Protein AF-A0A662KSZ5-F1 (afdb_monomer)

Foldseek 3Di:
DVVLVCLLVVVDFDPLQVCLVVLVVVLVVVVVCLCQPDLFPVSQGHNLCVDDDLQRPSAWFFQDWDQDPPDPPLQPSETETATAGANDDDPPDPQNVRHVDPHGGDDQLLVVLVVVQVCAVPGSAYEYHHNACSSVVSSVSSNSSNHDHRHHYHHDGPPSGD

Sequence (162 aa):
MDRYCAIREGKEKARYLEN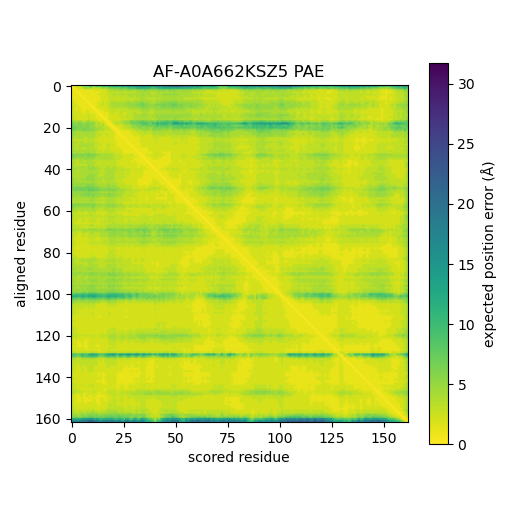RERIENLVERAWEIYSHCTLCEHRCGVNRNTEEGICGVRRASIATHFMHYGEEEILVPSYTIFFSGCNFKCIYCQNWDISQRRAGIYIEPERIAYLINGLYGVAKNINWVGGEPTPNLPYILEVLRHCNANIPQIWNSNMYCS

Radius of gyration: 15.49 Å; Cα contacts (8 Å, |Δi|>4): 313; chains: 1; bounding box: 38×26×42 Å

pLDDT: mean 95.01, std 4.3, range [60.53, 98.62]

Secondary structure (DSSP, 8-state):
-HHHHHHHTTSS--HHHH-HHHHHHHHHHHHHGGGG--SSTT-----TTT---TT--SS--EEEEEEE-SS-TTT-SEEEEEES--S---TT-TTHHHHSS--SB---HHHHHHHHHTTTTT-SEEEEESS-SGGGHHHHHHHHHH--S---EEE-------

Nearest PDB structures (foldseek):
  4jgt-assembly3_C  TM=3.470E-01  e=4.119E+00  Homo sapiens
  4lem-assembly4_F  TM=3.510E-01  e=9.851E+00  Mycobacterium tuberculosis H37Rv

Solvent-accessible surface area (backbone atoms only — not comparable to full-atom values): 8802 Å² total; per-residue (Å²): 111,67,66,56,53,31,18,71,72,66,77,40,72,33,67,67,73,74,38,55,74,58,42,57,57,50,30,55,56,42,53,58,34,34,64,46,27,53,66,39,69,79,49,71,49,42,37,32,90,81,44,62,49,91,26,62,44,51,64,67,21,44,50,50,71,50,81,37,72,84,59,61,77,89,44,44,46,21,36,33,40,27,28,27,15,12,82,65,83,64,94,80,48,91,56,42,69,30,18,78,36,95,34,58,46,74,70,62,40,63,58,56,13,51,54,56,37,74,32,60,93,65,40,56,23,40,32,42,23,32,48,28,34,56,82,33,43,41,56,52,44,49,17,47,68,59,39,79,48,69,52,38,79,43,82,53,60,89,77,70,68,110

Structure (mmCIF, N/CA/C/O backbone):
data_AF-A0A662KSZ5-F1
#
_entry.id   AF-A0A662KSZ5-F1
#
loop_
_atom_site.group_PDB
_atom_site.id
_atom_site.type_symbol
_atom_site.label_atom_id
_atom_site.label_alt_id
_atom_site.label_comp_id
_atom_site.label_asym_id
_atom_site.label_entity_id
_atom_site.label_seq_id
_atom_site.pdbx_PDB_ins_code
_atom_site.Cartn_x
_atom_site.Cartn_y
_atom_site.Cartn_z
_atom_site.occupancy
_atom_site.B_iso_or_equiv
_atom_site.auth_seq_id
_atom_site.auth_comp_id
_atom_site.auth_asym_id
_atom_site.auth_atom_id
_atom_site.pdbx_PDB_model_num
ATOM 1 N N . MET A 1 1 ? -1.402 8.929 -17.541 1.00 80.50 1 MET A N 1
ATOM 2 C CA . MET A 1 1 ? -0.772 7.640 -17.899 1.00 80.50 1 MET A CA 1
ATOM 3 C C . MET A 1 1 ? 0.692 7.813 -18.290 1.00 80.50 1 MET A C 1
ATOM 5 O O . MET A 1 1 ? 1.499 6.944 -18.004 1.00 80.50 1 MET A O 1
ATOM 9 N N . ASP A 1 2 ? 1.061 8.965 -18.842 1.00 91.12 2 ASP A N 1
ATOM 10 C CA . ASP A 1 2 ? 2.405 9.258 -19.358 1.00 91.12 2 ASP A CA 1
ATOM 11 C C . ASP A 1 2 ? 3.535 8.948 -18.372 1.00 91.12 2 ASP A C 1
ATOM 13 O O . ASP A 1 2 ? 4.472 8.235 -18.718 1.00 91.12 2 ASP A O 1
ATOM 17 N N . ARG A 1 3 ? 3.398 9.363 -17.105 1.00 93.25 3 ARG A N 1
ATOM 18 C CA . ARG A 1 3 ? 4.401 9.068 -16.071 1.00 93.25 3 ARG A CA 1
ATOM 19 C C . ARG A 1 3 ? 4.552 7.573 -15.772 1.00 93.25 3 ARG A C 1
ATOM 21 O O . ARG A 1 3 ? 5.657 7.108 -15.517 1.00 93.25 3 ARG A O 1
ATOM 28 N N . TYR A 1 4 ? 3.459 6.811 -15.796 1.00 95.44 4 TYR A N 1
ATOM 29 C CA . TYR A 1 4 ? 3.517 5.360 -15.598 1.00 95.44 4 TYR A CA 1
ATOM 30 C C . TYR A 1 4 ? 4.392 4.712 -16.677 1.00 95.44 4 TYR A C 1
ATOM 32 O O . TYR A 1 4 ? 5.319 3.965 -16.361 1.00 95.44 4 TYR A O 1
ATOM 40 N N . CYS A 1 5 ? 4.141 5.063 -17.942 1.00 94.88 5 CYS A N 1
ATOM 41 C CA . CYS A 1 5 ? 4.926 4.586 -19.076 1.00 94.88 5 CYS A CA 1
ATOM 42 C C . CYS A 1 5 ? 6.377 5.086 -19.008 1.00 94.88 5 CYS A C 1
ATOM 44 O O . CYS A 1 5 ? 7.300 4.303 -19.205 1.00 94.88 5 CYS A O 1
ATOM 46 N N . ALA A 1 6 ? 6.603 6.348 -18.633 1.00 96.50 6 ALA A N 1
ATOM 47 C CA . ALA A 1 6 ? 7.946 6.904 -18.490 1.00 96.50 6 ALA A CA 1
ATOM 48 C C . ALA A 1 6 ? 8.782 6.169 -17.427 1.00 96.50 6 ALA A C 1
ATOM 50 O O . ALA A 1 6 ? 9.959 5.894 -17.659 1.00 96.50 6 ALA A O 1
ATOM 51 N N . ILE A 1 7 ? 8.186 5.789 -16.289 1.00 96.56 7 ILE A N 1
ATOM 52 C CA . ILE A 1 7 ? 8.867 4.979 -15.265 1.00 96.56 7 ILE A CA 1
ATOM 53 C C . ILE A 1 7 ? 9.195 3.584 -15.813 1.00 96.56 7 ILE A C 1
ATOM 55 O O . ILE 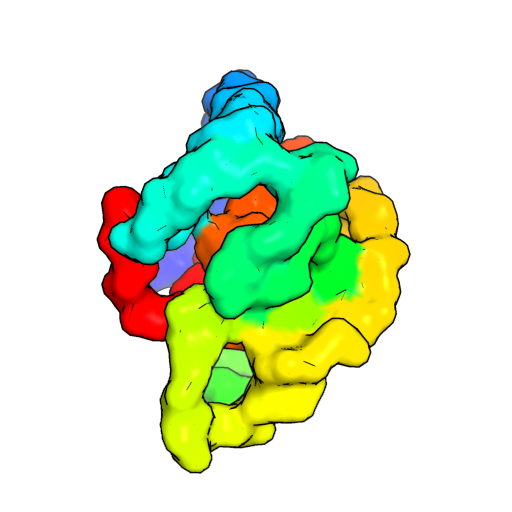A 1 7 ? 10.319 3.110 -15.654 1.00 96.56 7 ILE A O 1
ATOM 59 N N . ARG A 1 8 ? 8.238 2.938 -16.494 1.00 94.44 8 ARG A N 1
ATOM 60 C CA . ARG A 1 8 ? 8.420 1.614 -17.121 1.00 94.44 8 ARG A CA 1
ATOM 61 C C . ARG A 1 8 ? 9.556 1.585 -18.135 1.00 94.44 8 ARG A C 1
ATOM 63 O O . ARG A 1 8 ? 10.287 0.604 -18.205 1.00 94.44 8 ARG A O 1
ATOM 70 N N . GLU A 1 9 ? 9.680 2.647 -18.916 1.00 94.38 9 GLU A N 1
ATOM 71 C CA . GLU A 1 9 ? 10.715 2.812 -19.936 1.00 94.38 9 GLU A CA 1
ATOM 72 C C . GLU A 1 9 ? 12.051 3.298 -19.349 1.00 94.38 9 GLU A C 1
ATOM 74 O O . GLU A 1 9 ? 13.009 3.498 -20.090 1.00 94.38 9 GLU A O 1
ATOM 79 N N . GLY A 1 10 ? 12.128 3.514 -18.029 1.00 93.81 10 GLY A N 1
ATOM 80 C CA . GLY A 1 10 ? 13.325 4.011 -17.350 1.00 93.81 10 GLY A CA 1
ATOM 81 C C . GLY A 1 10 ? 13.642 5.485 -17.622 1.00 93.81 10 GLY A C 1
ATOM 82 O O . GLY A 1 10 ? 14.714 5.953 -17.244 1.00 93.81 10 GLY A O 1
ATOM 83 N N . LYS A 1 11 ? 12.725 6.224 -18.258 1.00 96.38 11 LYS A N 1
ATOM 84 C CA . LYS A 1 11 ? 12.854 7.662 -18.544 1.00 96.38 11 LYS A CA 1
ATOM 85 C C . LYS A 1 11 ? 12.636 8.519 -17.297 1.00 96.38 11 LYS A C 1
ATOM 87 O O . LYS A 1 11 ? 13.215 9.593 -17.183 1.00 96.38 11 LYS A O 1
ATOM 92 N N . GLU A 1 12 ? 11.823 8.034 -16.362 1.00 96.38 12 GLU A N 1
ATOM 93 C CA . GLU A 1 12 ? 11.562 8.674 -15.072 1.00 96.38 12 GLU A CA 1
ATOM 94 C C . GLU A 1 12 ? 11.787 7.706 -13.908 1.00 96.38 12 GLU A C 1
ATOM 96 O O . GLU A 1 12 ? 11.730 6.481 -14.055 1.00 96.38 12 GLU A O 1
ATOM 101 N N . LYS A 1 13 ? 12.005 8.264 -12.714 1.00 95.56 13 LYS A N 1
ATOM 102 C CA . LYS A 1 13 ? 12.025 7.493 -11.473 1.00 95.56 13 LYS A CA 1
ATOM 103 C C . LYS A 1 13 ? 10.654 7.535 -10.797 1.00 95.56 13 LYS A C 1
ATOM 105 O O . LYS A 1 13 ? 9.909 8.520 -10.842 1.00 95.56 13 LYS A O 1
ATOM 110 N N . ALA A 1 14 ? 10.305 6.445 -10.126 1.00 94.62 14 ALA A N 1
ATOM 111 C CA . ALA A 1 14 ? 9.178 6.433 -9.213 1.00 94.62 14 ALA A CA 1
ATOM 112 C C . ALA A 1 14 ? 9.424 7.442 -8.078 1.00 94.62 14 ALA A C 1
ATOM 114 O O . ALA A 1 14 ? 10.544 7.568 -7.580 1.00 94.62 14 ALA A O 1
ATOM 115 N N . ARG A 1 15 ? 8.375 8.154 -7.638 1.00 91.56 15 ARG A N 1
ATOM 116 C CA . ARG A 1 15 ? 8.499 9.262 -6.665 1.00 91.56 15 ARG A CA 1
ATOM 117 C C . ARG A 1 15 ? 9.207 8.873 -5.370 1.00 91.56 15 ARG A C 1
ATOM 119 O O . ARG A 1 15 ? 9.884 9.711 -4.777 1.00 91.56 15 ARG A O 1
ATOM 126 N N . TYR A 1 16 ? 9.048 7.619 -4.947 1.00 91.75 16 TYR A N 1
ATOM 127 C CA . TYR A 1 16 ? 9.669 7.113 -3.729 1.00 91.75 16 TYR A CA 1
ATOM 128 C C . TYR A 1 16 ? 11.195 6.913 -3.866 1.00 91.75 16 TYR A C 1
ATOM 130 O O . TYR A 1 16 ? 11.926 6.895 -2.880 1.00 91.75 16 TYR A O 1
ATOM 138 N N . LEU A 1 17 ? 11.711 6.809 -5.091 1.00 92.94 17 LEU A N 1
ATOM 139 C CA . LEU A 1 17 ? 13.151 6.811 -5.352 1.00 92.94 17 LEU A CA 1
ATOM 140 C C . LEU A 1 17 ? 13.710 8.227 -5.498 1.00 92.94 17 LEU A C 1
ATOM 142 O O . LEU A 1 17 ? 14.870 8.460 -5.176 1.00 92.94 17 LEU A O 1
ATOM 146 N N . GLU A 1 18 ? 12.900 9.169 -5.983 1.00 90.19 18 GLU A N 1
ATOM 147 C CA . GLU A 1 18 ? 13.302 10.570 -6.165 1.00 90.19 18 GLU A CA 1
ATOM 148 C C . GLU A 1 18 ? 13.450 11.320 -4.836 1.00 90.19 18 GLU A C 1
ATOM 150 O O . GLU A 1 18 ? 14.267 12.227 -4.740 1.00 90.19 18 GLU A O 1
ATOM 155 N N . ASN A 1 19 ? 12.668 10.958 -3.813 1.00 88.19 19 ASN A N 1
ATOM 156 C CA . ASN A 1 19 ? 12.544 11.743 -2.582 1.00 88.19 19 ASN A CA 1
ATOM 157 C C . ASN A 1 19 ? 12.754 10.883 -1.326 1.00 88.19 19 ASN A C 1
ATOM 159 O O . ASN A 1 19 ? 11.843 10.743 -0.511 1.00 88.19 19 ASN A O 1
ATOM 163 N N . ARG A 1 20 ? 13.946 10.297 -1.164 1.00 86.69 20 ARG A N 1
ATOM 164 C CA . ARG A 1 20 ? 14.248 9.383 -0.042 1.00 86.69 20 ARG A CA 1
ATOM 165 C C . ARG A 1 20 ? 14.109 10.047 1.324 1.00 86.69 20 ARG A C 1
ATOM 167 O O . ARG A 1 20 ? 13.410 9.516 2.175 1.00 86.69 20 ARG A O 1
ATOM 174 N N . GLU A 1 21 ? 14.670 11.242 1.488 1.00 86.31 21 GLU A N 1
ATOM 175 C CA . GLU A 1 21 ? 14.551 12.019 2.731 1.00 86.31 21 GLU A CA 1
ATOM 176 C C . GLU A 1 21 ? 13.090 12.317 3.086 1.00 86.31 21 GLU A C 1
ATOM 178 O O . GLU A 1 21 ? 12.684 12.252 4.244 1.00 86.31 21 GLU A O 1
ATOM 183 N N . ARG A 1 22 ? 12.258 12.583 2.072 1.00 91.25 22 ARG A N 1
ATOM 184 C CA . ARG A 1 22 ? 10.830 12.830 2.276 1.00 91.25 22 ARG A CA 1
ATOM 185 C C . ARG A 1 22 ? 10.101 11.583 2.767 1.00 91.25 22 ARG A C 1
ATOM 187 O O . ARG A 1 22 ? 9.145 11.729 3.519 1.00 91.25 22 ARG A O 1
ATOM 194 N N . ILE A 1 23 ? 10.502 10.382 2.342 1.00 93.06 23 ILE A N 1
ATOM 195 C CA . ILE A 1 23 ? 9.856 9.146 2.805 1.00 93.06 23 ILE A CA 1
ATOM 196 C C . ILE A 1 23 ? 10.077 8.939 4.288 1.00 93.06 23 ILE A C 1
ATOM 198 O O . ILE A 1 23 ? 9.106 8.625 4.960 1.00 93.06 23 ILE A O 1
ATOM 202 N N . GLU A 1 24 ? 11.296 9.140 4.792 1.00 91.12 24 GLU A N 1
ATOM 203 C CA . GLU A 1 24 ? 11.580 8.981 6.225 1.00 91.12 24 GLU A CA 1
ATOM 204 C C . GLU A 1 24 ? 10.620 9.835 7.062 1.00 91.12 24 GLU A C 1
ATOM 206 O O . GLU A 1 24 ? 9.906 9.325 7.922 1.00 91.12 24 GLU A O 1
ATOM 211 N N . ASN A 1 25 ? 10.474 11.116 6.706 1.00 94.56 25 ASN A N 1
ATOM 212 C CA . ASN A 1 25 ? 9.532 11.998 7.391 1.00 94.56 25 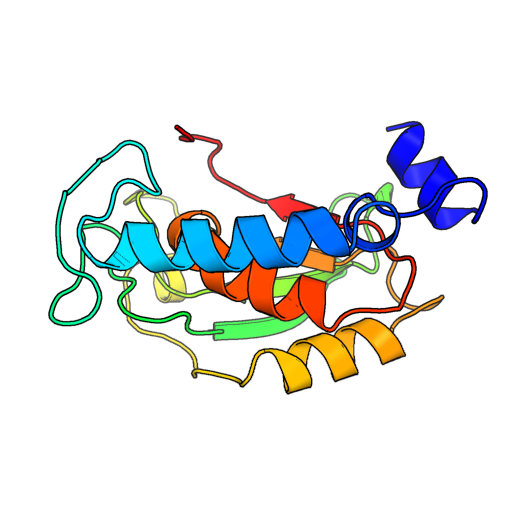ASN A CA 1
ATOM 213 C C . ASN A 1 25 ? 8.061 11.572 7.218 1.00 94.56 25 ASN A C 1
ATOM 215 O O . ASN A 1 25 ? 7.256 11.707 8.139 1.00 94.56 25 ASN A O 1
ATOM 219 N N . LEU A 1 26 ? 7.676 11.084 6.034 1.00 94.75 26 LEU A N 1
ATOM 220 C CA . LEU A 1 26 ? 6.311 10.612 5.792 1.00 94.75 26 LEU A CA 1
ATOM 221 C C . LEU A 1 26 ? 5.994 9.351 6.597 1.00 94.75 26 LEU A C 1
ATOM 223 O O . LEU A 1 26 ? 4.873 9.234 7.081 1.00 94.75 26 LEU A O 1
ATOM 227 N N . VAL A 1 27 ? 6.955 8.438 6.749 1.00 96.06 27 VAL A N 1
ATOM 228 C CA . VAL A 1 27 ? 6.838 7.233 7.575 1.00 96.06 27 VAL A CA 1
ATOM 229 C C . VAL A 1 27 ? 6.572 7.625 9.023 1.00 96.06 27 VAL A C 1
ATOM 231 O O . VAL A 1 27 ? 5.567 7.193 9.585 1.00 96.06 27 VAL A O 1
ATOM 234 N N . GLU A 1 28 ? 7.415 8.481 9.605 1.00 95.38 28 GLU A N 1
ATOM 235 C CA . GLU A 1 28 ? 7.269 8.938 10.994 1.00 95.38 28 GLU A CA 1
ATOM 236 C C . GLU A 1 28 ? 5.880 9.541 11.233 1.00 95.38 28 GLU A C 1
ATOM 238 O O . GLU A 1 28 ? 5.126 9.070 12.085 1.00 95.38 28 GLU A O 1
ATOM 243 N N . ARG A 1 29 ? 5.480 10.499 10.389 1.00 95.50 29 ARG A N 1
ATOM 244 C CA . ARG A 1 29 ? 4.164 11.151 10.472 1.00 95.50 29 ARG A CA 1
ATOM 245 C C . ARG A 1 29 ? 3.007 10.172 10.303 1.00 95.50 29 ARG A C 1
ATOM 247 O O . ARG A 1 29 ? 1.975 10.302 10.955 1.00 95.50 29 ARG A O 1
ATOM 254 N N . ALA A 1 30 ? 3.145 9.197 9.410 1.00 94.69 30 ALA A N 1
ATOM 255 C CA . ALA A 1 30 ? 2.112 8.200 9.170 1.00 94.69 30 ALA A CA 1
ATOM 256 C C . ALA A 1 30 ? 1.925 7.276 10.389 1.00 94.69 30 ALA A C 1
ATOM 258 O O . ALA A 1 30 ? 0.794 6.887 10.696 1.00 94.69 30 ALA A O 1
ATOM 259 N N . TRP A 1 31 ? 3.003 6.970 11.117 1.00 95.19 31 TRP A N 1
ATOM 260 C CA . TRP A 1 31 ? 2.943 6.230 12.379 1.00 95.19 31 TRP A CA 1
ATOM 261 C C . TRP A 1 31 ? 2.428 7.076 13.546 1.00 95.19 31 TRP A C 1
ATOM 263 O O . TRP A 1 31 ? 1.689 6.548 14.372 1.00 95.19 31 TRP A O 1
ATOM 273 N N . GLU A 1 32 ? 2.702 8.380 13.603 1.00 95.94 32 GLU A N 1
ATOM 274 C CA . GLU A 1 32 ? 2.111 9.271 14.619 1.00 95.94 32 GLU A CA 1
ATOM 275 C C . GLU A 1 32 ? 0.574 9.245 14.582 1.00 95.94 32 GLU A C 1
ATOM 277 O O . GLU A 1 32 ? -0.080 9.184 15.632 1.00 95.94 32 GLU A O 1
ATOM 282 N N . ILE A 1 33 ? -0.008 9.180 13.375 1.00 95.31 33 ILE A N 1
ATOM 283 C CA . ILE A 1 33 ? -1.462 9.092 13.171 1.00 95.31 33 ILE A CA 1
ATOM 284 C C . ILE A 1 33 ? -2.061 7.847 13.853 1.00 95.31 33 ILE A C 1
ATOM 286 O O . ILE A 1 33 ? -3.232 7.875 14.220 1.00 95.31 33 ILE A O 1
ATOM 290 N N . TYR A 1 34 ? -1.309 6.766 14.111 1.00 94.44 34 TYR A N 1
ATOM 291 C CA . TYR A 1 34 ? -1.854 5.596 14.823 1.00 94.44 34 TYR A CA 1
ATOM 292 C C . TYR A 1 34 ? -2.400 5.934 16.212 1.0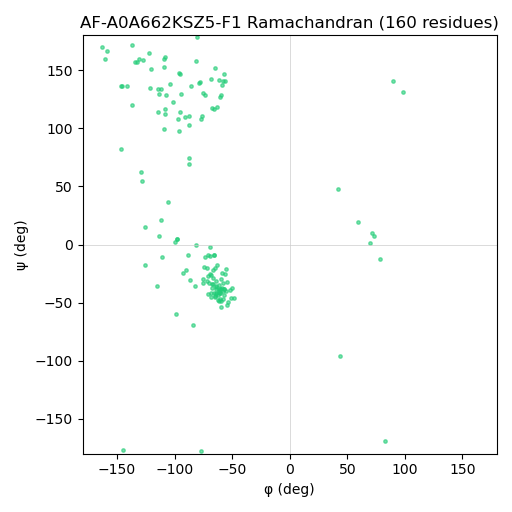0 94.44 34 TYR A C 1
ATOM 294 O O . TYR A 1 34 ? -3.354 5.293 16.650 1.00 94.44 34 TYR A O 1
ATOM 302 N N . SER A 1 35 ? -1.796 6.899 16.908 1.00 95.06 35 SER A N 1
ATOM 303 C CA . SER A 1 35 ? -2.198 7.268 18.271 1.00 95.06 35 SER A CA 1
ATOM 304 C C . SER A 1 35 ? -3.580 7.932 18.331 1.00 95.06 35 SER A C 1
ATOM 306 O O . SER A 1 35 ? -4.273 7.804 19.338 1.00 95.06 35 SER A O 1
ATOM 308 N N . HIS A 1 36 ? -3.992 8.578 17.238 1.00 96.62 36 HIS A N 1
ATOM 309 C CA . HIS A 1 36 ? -5.299 9.200 17.055 1.00 96.62 36 HIS A CA 1
ATOM 310 C C . HIS A 1 36 ? -5.706 9.086 15.578 1.00 96.62 36 HIS A C 1
ATOM 312 O O . HIS A 1 36 ? -5.480 9.989 14.771 1.00 96.62 36 HIS A O 1
ATOM 318 N N . CYS A 1 37 ? -6.250 7.925 15.202 1.00 96.12 37 CYS A N 1
ATOM 319 C CA . CYS A 1 37 ? -6.349 7.516 13.802 1.00 96.12 37 CYS A CA 1
ATOM 320 C C . CYS A 1 37 ? -7.308 8.374 12.966 1.00 96.12 37 CYS A C 1
ATOM 322 O O . CYS A 1 37 ? -8.531 8.338 13.143 1.00 96.12 37 CYS A O 1
ATOM 324 N N . THR A 1 38 ? -6.736 9.045 11.966 1.00 95.88 38 THR A N 1
ATOM 325 C CA . THR A 1 38 ? -7.433 9.861 10.960 1.00 95.88 38 THR A CA 1
ATOM 326 C C . THR A 1 38 ? -7.100 9.463 9.518 1.00 95.88 38 THR A C 1
ATOM 328 O O . THR A 1 38 ? -7.410 10.205 8.598 1.00 95.88 38 THR A O 1
ATOM 331 N N . LEU A 1 39 ? -6.506 8.280 9.300 1.00 94.25 39 LEU A N 1
ATOM 332 C CA . LEU A 1 39 ? -6.042 7.838 7.972 1.00 94.25 39 LEU A CA 1
ATOM 333 C C . LEU A 1 39 ? -7.148 7.747 6.915 1.00 94.25 39 LEU A C 1
ATOM 335 O O . LEU A 1 39 ? -6.864 7.883 5.736 1.00 94.25 39 LEU A O 1
ATOM 339 N N . CYS A 1 40 ? -8.387 7.466 7.317 1.00 93.94 40 CYS A N 1
ATOM 340 C CA . CYS A 1 40 ? -9.526 7.421 6.405 1.00 93.94 40 CYS A CA 1
ATOM 341 C C . CYS A 1 40 ? -10.606 8.400 6.858 1.00 93.94 40 CYS A C 1
ATOM 343 O O . CYS A 1 40 ? -10.636 8.808 8.021 1.00 93.94 40 CYS A O 1
ATOM 345 N N . GLU A 1 41 ? -11.548 8.699 5.969 1.00 93.94 41 GLU A N 1
ATOM 346 C CA . GLU A 1 41 ? -12.566 9.733 6.186 1.00 93.94 41 GLU A CA 1
ATOM 347 C C . GLU A 1 41 ? -13.574 9.451 7.309 1.00 93.94 41 GLU A C 1
ATOM 349 O O . GLU A 1 41 ? -14.268 10.361 7.749 1.00 93.94 41 GLU A O 1
ATOM 354 N N . HIS A 1 42 ? -13.595 8.240 7.880 1.00 94.06 42 HIS A N 1
ATOM 355 C CA . HIS A 1 42 ? -14.316 8.012 9.142 1.00 94.06 42 HIS A CA 1
ATOM 356 C C . HIS A 1 42 ? -13.693 8.746 10.329 1.00 94.06 42 HIS A C 1
ATOM 358 O O . HIS A 1 42 ? -14.372 8.932 11.334 1.00 94.06 42 HIS A O 1
ATOM 364 N N . ARG A 1 43 ? -12.402 9.105 10.245 1.00 94.81 43 ARG A N 1
ATOM 365 C CA . ARG A 1 43 ? -11.651 9.872 11.256 1.00 94.81 43 ARG A CA 1
ATOM 366 C C . ARG A 1 43 ? -11.953 9.423 12.686 1.00 94.81 43 ARG A C 1
ATOM 368 O O . ARG A 1 43 ? -12.236 10.226 13.565 1.00 94.81 43 ARG A O 1
ATOM 375 N N . CYS A 1 44 ? -11.917 8.108 12.897 1.00 95.31 44 CYS A N 1
ATOM 376 C CA . CYS A 1 44 ? -12.430 7.479 14.111 1.00 95.31 44 CYS A CA 1
ATOM 377 C C . CYS A 1 44 ? -11.694 7.887 15.398 1.00 95.31 44 CYS A C 1
ATOM 379 O O . CYS A 1 44 ? -12.213 7.637 16.480 1.00 95.31 44 CYS A O 1
ATOM 381 N N . GLY A 1 45 ? -10.488 8.458 15.306 1.00 96.38 45 GLY A N 1
ATOM 382 C CA . GLY A 1 45 ? -9.736 8.978 16.452 1.00 96.38 45 GLY A CA 1
ATOM 383 C C . GLY A 1 45 ? -9.198 7.914 17.413 1.00 96.38 45 GLY A C 1
ATOM 384 O O . GLY A 1 45 ? -8.569 8.265 18.410 1.00 96.38 45 GLY A O 1
ATOM 385 N N . VAL A 1 46 ? -9.419 6.629 17.121 1.00 97.12 46 VAL A N 1
ATOM 386 C CA . VAL A 1 46 ? -8.976 5.511 17.961 1.00 97.12 46 VAL A CA 1
ATOM 387 C C . VAL A 1 46 ? -7.456 5.419 18.026 1.00 97.12 46 VAL A C 1
ATOM 389 O O . VAL A 1 46 ? -6.762 5.743 17.054 1.00 97.12 46 VAL A O 1
ATOM 392 N N . ASN A 1 47 ? -6.943 4.887 19.134 1.00 96.88 47 ASN A N 1
ATOM 393 C CA . ASN A 1 47 ? -5.531 4.547 19.246 1.00 96.88 47 ASN A CA 1
ATOM 394 C C . ASN A 1 47 ? -5.291 3.127 18.716 1.00 96.88 47 ASN A C 1
ATOM 396 O O . ASN A 1 47 ? -5.519 2.125 19.399 1.00 96.88 47 ASN A O 1
ATOM 400 N N . ARG A 1 48 ? -4.760 3.026 17.498 1.00 95.50 48 ARG A N 1
ATOM 401 C CA . ARG A 1 48 ? -4.494 1.747 16.824 1.00 95.50 48 ARG A CA 1
ATOM 402 C C . ARG A 1 48 ? -3.415 0.894 17.491 1.00 95.50 48 ARG A C 1
ATOM 404 O O . ARG A 1 48 ? -3.250 -0.271 17.135 1.00 95.50 48 ARG A O 1
ATOM 411 N N . ASN A 1 49 ? -2.690 1.416 18.479 1.00 93.31 49 ASN A N 1
ATOM 412 C CA . ASN A 1 49 ? -1.798 0.585 19.289 1.00 93.31 49 ASN A CA 1
ATOM 413 C C . ASN A 1 49 ? -2.582 -0.353 20.216 1.00 93.31 49 ASN A C 1
ATOM 415 O O . ASN A 1 49 ? -2.096 -1.443 20.533 1.00 93.31 49 ASN A O 1
ATOM 419 N N . THR A 1 50 ? -3.802 0.023 20.604 1.00 95.06 50 THR A N 1
ATOM 420 C CA . THR A 1 50 ? -4.621 -0.693 21.590 1.00 95.06 50 THR A CA 1
ATOM 421 C C . THR A 1 50 ? -5.898 -1.281 21.003 1.00 95.06 50 THR A C 1
ATOM 423 O O . THR A 1 50 ? -6.278 -2.382 21.393 1.00 95.06 50 THR A O 1
ATOM 426 N N . GLU A 1 51 ? -6.535 -0.605 20.047 1.00 95.38 51 GLU A N 1
ATOM 427 C CA . GLU A 1 51 ? -7.856 -0.987 19.534 1.00 95.38 51 GLU A CA 1
ATOM 428 C C . GLU A 1 51 ? -7.961 -0.888 18.003 1.00 95.38 51 GLU A C 1
ATOM 430 O O . GLU A 1 51 ? -7.052 -0.418 17.320 1.00 95.38 51 GLU A O 1
ATOM 435 N N . GLU A 1 52 ? -9.068 -1.379 17.450 1.00 94.94 52 GLU A N 1
ATOM 436 C CA . GLU A 1 52 ? -9.360 -1.333 16.015 1.00 94.94 52 GLU A CA 1
ATOM 437 C C . GLU A 1 52 ? -10.395 -0.253 15.717 1.00 94.94 52 GLU A C 1
ATOM 439 O O . GLU A 1 52 ? -11.387 -0.114 16.428 1.00 94.94 52 GLU A O 1
ATOM 444 N N . GLY A 1 53 ? -10.182 0.494 14.632 1.00 94.19 53 GLY A N 1
ATOM 445 C CA . GLY A 1 53 ? -11.209 1.379 14.089 1.00 94.19 53 GLY A CA 1
ATOM 446 C C . GLY A 1 53 ? -12.270 0.598 13.312 1.00 94.19 53 GLY A C 1
ATOM 447 O O . GLY A 1 53 ? -12.181 -0.619 13.148 1.00 94.19 53 GLY A O 1
ATOM 448 N N . ILE A 1 54 ? -13.239 1.313 12.735 1.00 93.94 54 ILE A N 1
ATOM 449 C CA . ILE A 1 54 ? -14.310 0.702 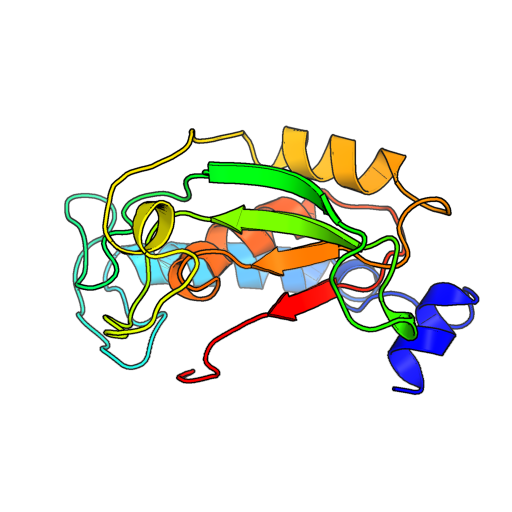11.925 1.00 93.94 54 ILE A CA 1
ATOM 450 C C . ILE A 1 54 ? -13.787 -0.135 10.747 1.00 93.94 54 ILE A C 1
ATOM 452 O O . ILE A 1 54 ? -14.462 -1.066 10.314 1.00 93.94 54 ILE A O 1
ATOM 456 N N . CYS A 1 55 ? -12.581 0.169 10.255 1.00 94.94 55 CYS A N 1
ATOM 457 C CA . CYS A 1 55 ? -11.931 -0.574 9.181 1.00 94.94 55 CYS A CA 1
ATOM 458 C C . CYS A 1 55 ? -11.377 -1.946 9.599 1.00 94.94 55 CYS A C 1
ATOM 460 O O . CYS A 1 55 ? -10.957 -2.714 8.737 1.00 94.94 55 CYS A O 1
ATOM 462 N N . GLY A 1 56 ? -11.327 -2.249 10.901 1.00 95.06 56 GLY A N 1
ATOM 463 C CA . GLY A 1 56 ? -10.802 -3.510 11.433 1.00 95.06 56 GLY A CA 1
ATOM 464 C C . GLY A 1 56 ? -9.278 -3.654 11.370 1.00 95.06 56 GLY A C 1
ATOM 465 O O . GLY A 1 56 ? -8.755 -4.723 11.675 1.00 95.06 56 GLY A O 1
ATOM 466 N N . VAL A 1 57 ? -8.543 -2.605 10.984 1.00 94.56 57 VAL A N 1
ATOM 467 C CA . VAL A 1 57 ? -7.081 -2.664 10.848 1.00 94.56 57 VAL A CA 1
ATOM 468 C C . VAL A 1 57 ? -6.414 -2.106 12.103 1.00 94.56 57 VAL A C 1
ATOM 470 O O . VAL A 1 57 ? -6.392 -0.895 12.319 1.00 94.56 57 VAL A O 1
ATOM 473 N N . ARG A 1 58 ? -5.821 -2.988 12.917 1.00 93.31 58 ARG A N 1
ATOM 474 C CA . ARG A 1 58 ? -4.891 -2.594 13.989 1.00 93.31 58 ARG A CA 1
ATOM 475 C C . ARG A 1 58 ? -3.498 -2.420 13.406 1.00 93.31 58 ARG A C 1
ATOM 477 O O . ARG A 1 58 ? -3.062 -1.298 13.205 1.00 93.31 58 ARG A O 1
ATOM 484 N N . ARG A 1 59 ? -2.874 -3.526 13.001 1.00 93.50 59 ARG A N 1
ATOM 485 C CA . ARG A 1 59 ? -1.636 -3.590 12.208 1.00 93.50 59 ARG A CA 1
ATOM 486 C C . ARG A 1 59 ? -1.947 -4.070 10.793 1.00 93.50 59 ARG A C 1
ATOM 488 O O . ARG A 1 59 ? -2.971 -4.725 10.601 1.00 93.50 59 ARG A O 1
ATOM 495 N N . ALA A 1 60 ? -1.056 -3.801 9.842 1.00 95.81 60 ALA A N 1
ATOM 496 C CA . ALA A 1 60 ? -1.198 -4.353 8.500 1.00 95.81 60 ALA A CA 1
ATOM 497 C C . ALA A 1 60 ? -1.244 -5.887 8.539 1.00 95.81 60 ALA A C 1
ATOM 499 O O . ALA A 1 60 ? -0.531 -6.533 9.310 1.00 95.81 60 ALA A O 1
ATOM 500 N N . SER A 1 61 ? -2.101 -6.469 7.712 1.00 97.19 61 SER A N 1
ATOM 501 C CA . SER A 1 61 ? -2.197 -7.914 7.529 1.00 97.19 61 SER A CA 1
ATOM 502 C C . SER A 1 61 ? -2.328 -8.183 6.044 1.00 97.19 61 SER A C 1
ATOM 504 O O . SER A 1 61 ? -3.255 -7.681 5.411 1.00 97.19 61 SER A O 1
ATOM 506 N N . ILE A 1 62 ? -1.382 -8.931 5.484 1.00 98.19 62 ILE A N 1
ATOM 507 C CA . ILE A 1 62 ? -1.373 -9.293 4.071 1.00 98.19 62 ILE A CA 1
ATOM 508 C C . ILE A 1 62 ? -2.111 -10.620 3.947 1.00 98.19 62 ILE A C 1
ATOM 510 O O . ILE A 1 62 ? -1.629 -11.656 4.409 1.00 98.19 62 ILE A O 1
ATOM 514 N N . ALA A 1 63 ? -3.304 -10.570 3.356 1.00 97.62 63 ALA A N 1
ATOM 515 C CA . ALA A 1 63 ? -4.141 -11.734 3.095 1.00 97.62 63 ALA A CA 1
ATOM 516 C C . ALA A 1 63 ? -3.517 -12.634 2.028 1.00 97.62 63 ALA A C 1
ATOM 518 O O . ALA A 1 63 ? -3.459 -13.850 2.196 1.00 97.62 63 ALA A O 1
ATOM 519 N N . THR A 1 64 ? -3.026 -12.031 0.947 1.00 96.88 64 THR A N 1
ATOM 520 C CA . THR A 1 64 ? -2.294 -12.722 -0.115 1.00 96.88 64 THR A CA 1
ATOM 521 C C . THR A 1 64 ? -1.473 -11.724 -0.927 1.00 96.88 64 THR A C 1
ATOM 523 O O . THR A 1 64 ? -1.760 -10.526 -0.934 1.00 96.88 64 THR A O 1
ATOM 526 N N . HIS A 1 65 ? -0.454 -12.209 -1.626 1.00 97.81 65 HIS A N 1
ATOM 527 C CA . HIS A 1 65 ? 0.273 -11.438 -2.624 1.00 97.81 65 HIS A CA 1
ATOM 528 C C . HIS A 1 65 ? 0.721 -12.360 -3.762 1.00 97.81 65 HIS A C 1
ATOM 530 O O . HIS A 1 65 ? 1.182 -13.475 -3.518 1.00 97.81 65 HIS A O 1
ATOM 536 N N . PHE A 1 66 ? 0.566 -11.926 -5.012 1.00 97.69 66 PHE A N 1
ATOM 537 C CA . PHE A 1 66 ? 0.887 -12.750 -6.181 1.00 97.69 66 PHE A CA 1
ATOM 538 C C . PHE A 1 66 ? 1.010 -11.909 -7.457 1.00 97.69 66 PHE A C 1
ATOM 540 O O . PHE A 1 66 ? 0.667 -10.726 -7.483 1.00 97.69 66 PHE A O 1
ATOM 547 N N . MET A 1 67 ? 1.505 -12.527 -8.534 1.00 98.00 67 MET A N 1
ATOM 548 C CA . MET A 1 67 ? 1.485 -11.911 -9.860 1.00 98.00 67 MET A CA 1
ATOM 549 C C . MET A 1 67 ? 0.079 -12.002 -10.458 1.00 98.00 67 MET A C 1
ATOM 551 O O . MET A 1 67 ? -0.373 -13.083 -10.836 1.00 98.00 67 MET A O 1
ATOM 555 N N . HIS A 1 68 ? -0.618 -10.874 -10.524 1.00 96.06 68 HIS A N 1
ATOM 556 C CA . HIS A 1 68 ? -2.001 -10.776 -10.963 1.00 96.06 68 HIS A CA 1
ATOM 557 C C . HIS A 1 68 ? -2.088 -10.439 -12.458 1.00 96.06 68 HIS A C 1
ATOM 559 O O . HIS A 1 68 ? -1.469 -9.489 -12.948 1.00 96.06 68 HIS A O 1
ATOM 565 N N . TYR A 1 69 ? -2.879 -11.236 -13.178 1.00 97.00 69 TYR A N 1
ATOM 566 C CA . TYR A 1 69 ? -3.140 -11.098 -14.616 1.00 97.00 69 TYR A CA 1
ATOM 567 C C . TYR A 1 69 ? -4.599 -10.714 -14.921 1.00 97.00 69 TYR A C 1
ATOM 569 O O . TYR A 1 69 ? -4.988 -10.712 -16.083 1.00 97.00 69 TYR A O 1
ATOM 577 N N . GLY A 1 70 ? -5.402 -10.416 -13.892 1.00 93.06 70 GLY A N 1
ATOM 578 C CA . GLY A 1 70 ? -6.815 -10.040 -14.016 1.00 93.06 70 GLY A CA 1
ATOM 579 C C . GLY A 1 70 ? -7.089 -8.532 -13.984 1.00 93.06 70 GLY A C 1
ATOM 580 O O . GLY A 1 70 ? -8.252 -8.149 -13.970 1.00 93.06 70 GLY A O 1
ATOM 581 N N . GLU A 1 71 ? -6.050 -7.692 -13.945 1.00 94.44 71 GLU A N 1
ATOM 582 C CA . GLU A 1 71 ? -6.164 -6.225 -14.060 1.00 94.44 71 GLU A CA 1
ATOM 583 C C . GLU A 1 71 ? -6.299 -5.788 -15.533 1.00 94.44 71 GLU A C 1
ATOM 585 O O . GLU A 1 71 ? -6.209 -6.606 -16.454 1.00 94.44 71 GLU A O 1
ATOM 590 N N . GLU A 1 72 ? -6.446 -4.485 -15.784 1.00 94.38 72 GLU A N 1
ATOM 591 C CA . GLU A 1 72 ? -6.423 -3.929 -17.137 1.00 94.38 72 GLU A CA 1
ATOM 592 C C . GLU A 1 72 ? -5.113 -4.265 -17.876 1.00 94.38 72 GLU A C 1
ATOM 594 O O . GLU A 1 72 ? -4.026 -4.299 -17.293 1.00 94.38 72 GLU A O 1
ATOM 599 N N . GLU A 1 73 ? -5.194 -4.452 -19.199 1.00 94.38 73 GLU A N 1
ATOM 600 C CA . GLU A 1 73 ? -4.097 -4.949 -20.053 1.00 94.38 73 GLU A CA 1
ATOM 601 C C . GLU A 1 73 ? -2.763 -4.199 -19.861 1.00 94.38 73 GLU A C 1
ATOM 603 O O . GLU A 1 73 ? -1.663 -4.770 -19.858 1.00 94.38 73 GLU A O 1
ATOM 608 N N . ILE A 1 74 ? -2.845 -2.887 -19.657 1.00 94.12 74 ILE A N 1
ATOM 609 C CA . ILE A 1 74 ? -1.668 -2.046 -19.469 1.00 94.12 74 ILE A CA 1
ATOM 610 C C . ILE A 1 74 ? -0.946 -2.316 -18.141 1.00 94.12 74 ILE A C 1
ATOM 612 O O . ILE A 1 74 ? 0.267 -2.117 -18.065 1.00 94.12 74 ILE A O 1
ATOM 616 N N . LEU A 1 75 ? -1.654 -2.826 -17.131 1.00 96.38 75 LEU A N 1
ATOM 617 C CA . LEU A 1 75 ? -1.130 -3.135 -15.804 1.00 96.38 75 LEU A CA 1
ATOM 618 C C . LEU A 1 75 ? -0.595 -4.568 -15.687 1.00 96.38 75 LEU A C 1
ATOM 620 O O . LEU A 1 75 ? 0.244 -4.815 -14.825 1.00 96.38 75 LEU A O 1
ATOM 624 N N . VAL A 1 76 ? -1.011 -5.510 -16.535 1.00 96.88 76 VAL A N 1
ATOM 625 C CA . VAL A 1 76 ? -0.614 -6.924 -16.392 1.00 96.88 76 VAL A CA 1
ATOM 626 C C . VAL A 1 76 ? 0.735 -7.240 -17.059 1.00 96.88 76 VAL A C 1
ATOM 628 O O . VAL A 1 76 ? 0.965 -6.812 -18.193 1.00 96.88 76 VAL A O 1
ATOM 631 N N . PRO A 1 77 ? 1.643 -8.006 -16.423 1.00 97.88 77 PRO A N 1
ATOM 632 C CA . PRO A 1 77 ? 1.532 -8.592 -15.082 1.00 97.88 77 PRO A CA 1
ATOM 633 C C . PRO A 1 77 ? 1.683 -7.559 -13.948 1.00 97.88 77 PRO A C 1
ATOM 635 O O . PRO A 1 77 ? 2.665 -6.814 -13.909 1.00 97.88 77 PRO A O 1
ATOM 638 N N . SER A 1 78 ? 0.733 -7.538 -13.008 1.00 98.12 78 SER A N 1
ATOM 639 C CA . SER A 1 78 ? 0.718 -6.628 -11.853 1.00 98.12 78 SER A CA 1
ATOM 640 C C . SER A 1 78 ? 1.016 -7.403 -10.575 1.00 98.12 78 SER A C 1
ATOM 642 O O . SER A 1 78 ? 0.248 -8.283 -10.187 1.00 98.12 78 SER A O 1
ATOM 644 N N . TYR A 1 79 ? 2.117 -7.098 -9.889 1.00 98.56 79 TYR A N 1
ATOM 645 C CA . TYR A 1 79 ? 2.362 -7.727 -8.597 1.00 98.56 79 TYR A CA 1
ATOM 646 C C . TYR A 1 79 ? 1.465 -7.084 -7.550 1.00 98.56 79 TYR A C 1
ATOM 648 O O . TYR A 1 79 ? 1.636 -5.919 -7.201 1.00 98.56 79 TYR A O 1
ATOM 656 N N . THR A 1 80 ? 0.491 -7.845 -7.077 1.00 98.31 80 THR A N 1
ATOM 657 C CA . THR A 1 80 ? -0.629 -7.313 -6.311 1.00 98.31 80 THR A CA 1
ATOM 658 C C . THR A 1 80 ? -0.559 -7.820 -4.882 1.00 98.31 80 THR A C 1
ATOM 660 O O . THR A 1 80 ? -0.396 -9.020 -4.652 1.00 98.31 80 THR A O 1
ATOM 663 N N . ILE A 1 81 ? -0.662 -6.904 -3.921 1.00 98.50 81 ILE A N 1
ATOM 664 C CA . ILE A 1 81 ? -0.611 -7.187 -2.485 1.00 98.50 81 ILE A CA 1
ATOM 665 C C . ILE A 1 81 ? -1.982 -6.854 -1.908 1.00 98.50 81 ILE A C 1
ATOM 667 O O . ILE A 1 81 ? -2.369 -5.690 -1.901 1.00 98.50 81 ILE A O 1
ATOM 671 N N . PHE A 1 82 ? -2.696 -7.875 -1.430 1.00 97.62 82 PHE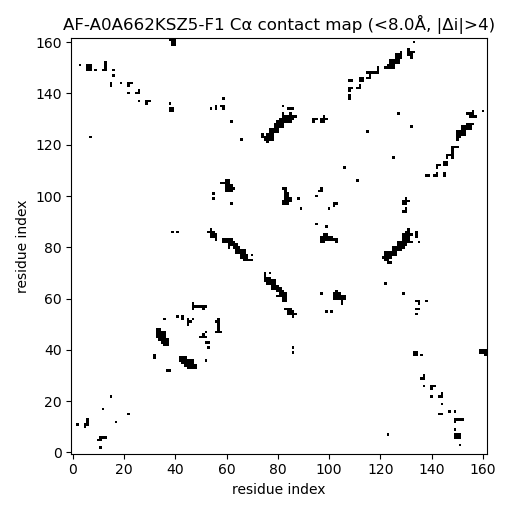 A N 1
ATOM 672 C CA . PHE A 1 82 ? -4.021 -7.747 -0.831 1.00 97.62 82 PHE A CA 1
ATOM 673 C C . PHE A 1 82 ? -3.920 -7.649 0.692 1.00 97.62 82 PHE A C 1
ATOM 675 O O . PHE A 1 82 ? -3.566 -8.621 1.365 1.00 97.62 82 PHE A O 1
ATOM 682 N N . PHE A 1 83 ? -4.284 -6.496 1.244 1.00 97.69 83 PHE A N 1
ATOM 683 C CA . PHE A 1 83 ? -4.456 -6.292 2.676 1.00 97.69 83 PHE A CA 1
ATOM 684 C C . PHE A 1 83 ? -5.818 -6.787 3.183 1.00 97.69 83 PHE A C 1
ATOM 686 O O . PHE A 1 83 ? -6.785 -6.918 2.431 1.00 97.69 83 PHE A O 1
ATOM 693 N N . SER A 1 84 ? -5.887 -7.059 4.485 1.00 97.19 84 SER A N 1
ATOM 694 C CA . SER A 1 84 ? -7.134 -7.312 5.208 1.00 97.19 84 SER A CA 1
ATOM 695 C C . SER A 1 84 ? -7.644 -6.041 5.896 1.00 97.19 84 SER A C 1
ATOM 697 O O . SER A 1 84 ? -6.852 -5.213 6.352 1.00 97.19 84 SER A O 1
ATOM 699 N N . GLY A 1 85 ? -8.971 -5.923 5.994 1.00 96.31 85 GLY A N 1
ATOM 700 C CA . GLY A 1 85 ? -9.686 -4.793 6.593 1.00 96.31 85 GLY A CA 1
ATOM 701 C C . GLY A 1 85 ? -10.013 -3.672 5.602 1.00 96.31 85 GLY A C 1
ATOM 702 O O . GLY A 1 85 ? -9.231 -3.349 4.713 1.00 96.31 85 GLY A O 1
ATOM 703 N N . CYS A 1 86 ? -11.205 -3.091 5.731 1.00 96.25 86 CYS A N 1
ATOM 704 C CA . CYS A 1 86 ? -11.749 -2.099 4.805 1.00 96.25 86 CYS A CA 1
ATOM 705 C C . CYS A 1 86 ? -12.606 -1.086 5.555 1.00 96.25 86 CYS A C 1
ATOM 707 O O . CYS A 1 86 ? -13.438 -1.451 6.381 1.00 96.25 86 CYS A O 1
ATOM 709 N N . ASN A 1 87 ? -12.448 0.196 5.237 1.00 94.75 87 ASN A N 1
ATOM 710 C CA . ASN A 1 87 ? -13.285 1.267 5.779 1.00 94.75 87 ASN A CA 1
ATOM 711 C C . ASN A 1 87 ? -14.729 1.261 5.226 1.00 94.75 87 ASN A C 1
ATOM 713 O O . ASN A 1 87 ? -15.578 1.993 5.736 1.00 94.75 87 ASN A O 1
ATOM 717 N N . PHE A 1 88 ? -15.022 0.445 4.209 1.00 95.50 88 PHE A N 1
ATOM 718 C CA . PHE A 1 88 ? -16.352 0.240 3.631 1.00 95.50 88 PHE A CA 1
ATOM 719 C C . PHE A 1 88 ? -16.921 -1.142 3.978 1.00 95.50 88 PHE A C 1
ATOM 721 O O . PHE A 1 88 ? -16.197 -2.074 4.320 1.00 95.50 88 PHE A O 1
ATOM 728 N N . LYS A 1 89 ? -18.247 -1.278 3.845 1.00 94.75 89 LYS A N 1
ATOM 729 C CA . LYS A 1 89 ? -19.000 -2.530 4.042 1.00 94.75 89 LYS A CA 1
ATOM 730 C C . LYS A 1 89 ? -19.904 -2.817 2.841 1.00 94.75 89 LYS A C 1
ATOM 732 O O . LYS A 1 89 ? -21.120 -2.930 2.975 1.00 94.75 89 LYS A O 1
ATOM 737 N N . CYS A 1 90 ? -19.320 -2.845 1.644 1.00 95.81 90 CYS A N 1
ATOM 738 C CA . CYS A 1 90 ? -20.071 -3.021 0.401 1.00 95.81 90 CYS A CA 1
ATOM 739 C C . CYS A 1 90 ? -20.816 -4.366 0.394 1.00 95.81 90 CYS A C 1
ATOM 741 O O . CYS A 1 90 ? -20.199 -5.418 0.560 1.00 95.81 90 CYS A O 1
ATOM 743 N N . ILE A 1 91 ? -22.127 -4.340 0.133 1.00 96.44 91 ILE A N 1
ATOM 744 C CA . ILE A 1 91 ? -22.977 -5.546 0.091 1.00 96.44 91 ILE A CA 1
ATOM 745 C C . ILE A 1 91 ? -22.602 -6.516 -1.044 1.00 96.44 91 ILE A C 1
ATOM 747 O O . ILE A 1 91 ? -22.936 -7.691 -0.984 1.00 96.44 91 ILE A O 1
ATOM 751 N N . TYR A 1 92 ? -21.901 -6.019 -2.066 1.00 95.81 92 TYR A N 1
ATOM 752 C CA . TYR A 1 92 ? -21.465 -6.750 -3.261 1.00 95.81 92 TYR A CA 1
ATOM 753 C C . TYR A 1 92 ? -19.937 -6.927 -3.320 1.00 95.81 92 TYR A C 1
ATOM 755 O O . TYR A 1 92 ? -19.369 -7.105 -4.396 1.00 95.81 92 TYR A O 1
ATOM 763 N N . CYS A 1 93 ? -19.237 -6.824 -2.184 1.00 96.25 93 CYS A N 1
ATOM 764 C CA . CYS A 1 93 ? -17.778 -6.935 -2.163 1.00 96.25 93 CYS A CA 1
ATOM 765 C C . CYS A 1 93 ? -17.318 -8.333 -2.614 1.00 96.25 93 CYS A C 1
ATOM 767 O O . CYS A 1 93 ? -17.604 -9.325 -1.946 1.00 96.25 93 CYS A O 1
ATOM 769 N N . GLN A 1 94 ? -16.555 -8.408 -3.708 1.00 94.00 94 GLN A N 1
ATOM 770 C CA . GLN A 1 94 ? -15.961 -9.667 -4.185 1.00 94.00 94 GLN A CA 1
ATOM 771 C C . GLN A 1 94 ? -14.908 -10.217 -3.213 1.00 94.00 94 GLN A C 1
ATOM 773 O O . GLN A 1 94 ? -14.740 -11.424 -3.096 1.00 94.00 94 GLN A O 1
ATOM 778 N N . ASN A 1 95 ? -14.244 -9.325 -2.475 1.00 94.94 95 ASN A N 1
ATOM 779 C CA . ASN A 1 95 ? -13.228 -9.627 -1.467 1.00 94.94 95 ASN A CA 1
ATOM 780 C C . ASN A 1 95 ? -13.780 -9.438 -0.041 1.00 94.94 95 ASN A C 1
ATOM 782 O O . ASN A 1 95 ? -13.105 -8.914 0.855 1.00 94.94 95 ASN A O 1
ATOM 786 N N . TRP A 1 96 ? -15.057 -9.776 0.169 1.00 95.94 96 TRP A N 1
ATOM 787 C CA . TRP A 1 96 ? -15.729 -9.622 1.463 1.00 95.94 96 TRP A CA 1
ATOM 788 C C . TRP A 1 96 ? -15.000 -10.375 2.588 1.00 95.94 96 TRP A C 1
ATOM 790 O O . TRP A 1 96 ? -14.864 -9.878 3.705 1.00 95.94 96 TRP A O 1
ATOM 800 N N . ASP A 1 97 ? -14.484 -11.555 2.264 1.00 94.31 97 ASP A N 1
ATOM 801 C CA . ASP A 1 97 ? -13.750 -12.459 3.143 1.00 94.31 97 ASP A CA 1
ATOM 802 C C . ASP A 1 97 ? -12.478 -11.843 3.739 1.00 94.31 97 ASP A C 1
ATOM 804 O O . ASP A 1 97 ? -12.214 -12.054 4.919 1.00 94.31 97 ASP A O 1
ATOM 808 N N . ILE A 1 98 ? -11.730 -11.039 2.980 1.00 95.56 98 ILE A N 1
ATOM 809 C CA . ILE A 1 98 ? -10.534 -10.345 3.491 1.00 95.56 98 ILE A CA 1
ATOM 810 C C . ILE A 1 98 ? -10.841 -8.934 4.010 1.00 95.56 98 ILE A C 1
ATOM 812 O O . ILE A 1 98 ? -10.106 -8.412 4.850 1.00 95.56 98 ILE A O 1
ATOM 816 N N . SER A 1 99 ? -11.920 -8.303 3.532 1.00 94.88 99 SER A N 1
ATOM 817 C CA . SER A 1 99 ? -12.289 -6.933 3.915 1.00 94.88 99 SER A CA 1
ATOM 818 C C . SER A 1 99 ? -13.042 -6.856 5.244 1.00 94.88 99 SER A C 1
ATOM 820 O O . SER A 1 99 ? -12.842 -5.900 5.988 1.00 94.88 99 SER A O 1
ATOM 822 N N . GLN A 1 100 ? -13.889 -7.846 5.549 1.00 93.19 100 GLN A N 1
ATOM 823 C CA . GLN A 1 100 ? -14.762 -7.852 6.733 1.00 93.19 100 GLN A CA 1
ATOM 824 C C . GLN A 1 100 ? -14.376 -8.900 7.781 1.00 93.19 100 GLN A C 1
ATOM 826 O O . GLN A 1 100 ? -14.904 -8.876 8.894 1.00 93.19 100 GLN A O 1
ATOM 831 N N . ARG A 1 101 ? -13.471 -9.831 7.457 1.00 89.69 101 ARG A N 1
ATOM 832 C CA . ARG A 1 101 ? -12.908 -10.784 8.421 1.00 89.69 101 ARG A CA 1
ATOM 833 C C . ARG A 1 101 ? -11.399 -10.621 8.487 1.00 89.69 101 ARG A C 1
ATOM 835 O O . ARG A 1 101 ? -10.759 -10.248 7.508 1.00 89.69 101 ARG A O 1
ATOM 842 N N . ARG A 1 102 ? -10.826 -10.933 9.652 1.00 84.25 102 ARG A N 1
ATOM 843 C CA . ARG A 1 102 ? -9.371 -10.990 9.805 1.00 84.25 102 ARG A CA 1
ATOM 844 C C . ARG A 1 102 ? -8.826 -12.127 8.950 1.00 84.25 102 ARG A C 1
ATOM 846 O O . ARG A 1 102 ? -9.126 -13.291 9.209 1.00 84.25 102 ARG A O 1
ATOM 853 N N . ALA A 1 103 ? -8.012 -11.768 7.971 1.00 92.00 103 ALA A N 1
ATOM 854 C CA . ALA A 1 103 ? -7.320 -12.696 7.096 1.00 92.00 103 ALA A CA 1
ATOM 855 C C . ALA A 1 103 ? -5.843 -12.312 6.980 1.00 92.00 103 ALA A C 1
ATOM 857 O O . ALA A 1 103 ? -5.464 -11.153 7.176 1.00 92.00 103 ALA A O 1
ATOM 858 N N . GLY A 1 104 ? -5.012 -13.290 6.628 1.00 95.94 104 GLY A N 1
ATOM 859 C CA . GLY A 1 104 ? -3.599 -13.060 6.364 1.00 95.94 104 GLY A CA 1
ATOM 860 C C . GLY A 1 104 ? -2.706 -13.020 7.592 1.00 95.94 104 GLY A C 1
ATOM 861 O O . GLY A 1 104 ? -3.093 -13.385 8.704 1.00 95.94 104 GLY A O 1
ATOM 862 N N . ILE A 1 105 ? -1.476 -12.582 7.346 1.00 97.19 105 ILE A N 1
ATOM 863 C CA . ILE A 1 105 ? -0.427 -12.469 8.353 1.00 97.19 105 ILE A CA 1
ATOM 864 C C . ILE A 1 105 ? 0.288 -11.129 8.233 1.00 97.19 105 ILE A C 1
ATOM 866 O O . ILE A 1 105 ? 0.325 -10.498 7.177 1.00 97.19 105 ILE A O 1
ATOM 870 N N . TYR A 1 106 ? 0.897 -10.708 9.334 1.00 97.81 106 TYR A N 1
ATOM 871 C CA . TYR A 1 106 ? 1.864 -9.625 9.290 1.00 97.81 106 TYR A CA 1
ATOM 872 C C . TYR A 1 106 ? 3.174 -10.153 8.693 1.00 97.81 106 TYR A C 1
ATOM 874 O O . TYR A 1 106 ? 3.671 -11.201 9.110 1.00 97.81 106 TYR A O 1
ATOM 882 N N . ILE A 1 107 ? 3.711 -9.431 7.715 1.00 98.44 107 ILE A N 1
ATOM 883 C CA . ILE A 1 107 ? 5.001 -9.709 7.084 1.00 98.44 107 ILE A CA 1
ATOM 884 C C . ILE A 1 107 ? 5.858 -8.467 7.288 1.00 98.44 107 ILE A C 1
ATOM 886 O O . ILE A 1 107 ? 5.368 -7.363 7.067 1.00 98.44 107 ILE A O 1
ATOM 890 N N . GLU A 1 108 ? 7.118 -8.628 7.688 1.00 98.56 108 GLU A N 1
ATOM 891 C CA . GLU A 1 108 ? 7.996 -7.471 7.887 1.00 98.56 108 GLU A CA 1
ATOM 892 C C . GLU A 1 108 ? 8.149 -6.645 6.593 1.00 98.56 108 GLU A C 1
ATOM 894 O O . GLU A 1 108 ? 8.320 -7.238 5.516 1.00 98.56 108 GLU A O 1
ATOM 899 N N . PRO A 1 109 ? 8.104 -5.302 6.671 1.00 98.50 109 PRO A N 1
ATOM 900 C CA . PRO A 1 109 ? 8.206 -4.419 5.512 1.00 98.50 109 PRO A CA 1
ATOM 901 C C . PRO A 1 109 ? 9.424 -4.695 4.622 1.00 98.50 109 PRO A C 1
ATOM 903 O O . PRO A 1 109 ? 9.309 -4.709 3.395 1.00 98.50 109 PRO A O 1
ATOM 906 N N . GLU A 1 110 ? 10.576 -4.999 5.221 1.00 98.62 110 GLU A N 1
ATOM 907 C CA . GLU A 1 110 ? 11.830 -5.324 4.534 1.00 98.62 110 GLU A CA 1
ATOM 908 C C . GLU A 1 110 ? 11.693 -6.577 3.666 1.00 98.62 110 GLU A C 1
ATOM 910 O O . GLU A 1 110 ? 12.285 -6.660 2.589 1.00 98.62 110 GLU A O 1
ATOM 915 N N . ARG A 1 111 ? 10.890 -7.557 4.102 1.00 98.62 111 ARG A N 1
ATOM 916 C CA . ARG A 1 111 ? 10.651 -8.785 3.332 1.00 98.62 111 ARG A CA 1
ATOM 917 C C . ARG A 1 111 ? 9.805 -8.498 2.099 1.00 98.62 111 ARG A C 1
ATOM 919 O O . ARG A 1 111 ? 10.126 -8.998 1.024 1.00 98.62 111 ARG A O 1
ATOM 926 N N . ILE A 1 112 ? 8.760 -7.676 2.222 1.00 98.62 112 ILE A N 1
ATOM 927 C CA . ILE A 1 112 ? 7.966 -7.263 1.056 1.00 98.62 112 ILE A CA 1
ATOM 928 C C . ILE A 1 112 ? 8.812 -6.402 0.116 1.00 98.62 112 ILE A C 1
ATOM 930 O O . ILE A 1 112 ? 8.782 -6.624 -1.093 1.00 98.62 112 ILE A O 1
ATOM 934 N N . ALA A 1 113 ? 9.624 -5.488 0.648 1.00 98.50 113 ALA A N 1
ATOM 935 C CA . ALA A 1 113 ? 10.542 -4.684 -0.152 1.00 98.50 113 ALA A CA 1
ATOM 936 C C . ALA A 1 113 ? 11.564 -5.549 -0.906 1.00 98.50 113 ALA A C 1
ATOM 938 O O . ALA A 1 113 ? 11.815 -5.318 -2.087 1.00 98.50 113 ALA A O 1
ATOM 939 N N . TYR A 1 114 ? 12.114 -6.583 -0.259 1.00 98.56 114 TYR A N 1
ATOM 940 C CA . TYR A 1 114 ? 12.996 -7.560 -0.897 1.00 98.56 114 TYR A CA 1
ATOM 941 C C . TYR A 1 114 ? 12.311 -8.257 -2.082 1.00 98.56 114 TYR A C 1
ATOM 943 O O . TYR A 1 114 ? 12.886 -8.312 -3.170 1.00 98.56 114 TYR A O 1
ATOM 951 N N . LEU A 1 115 ? 11.065 -8.717 -1.904 1.00 98.38 115 LEU A N 1
ATOM 952 C CA . LEU A 1 115 ? 10.278 -9.316 -2.986 1.00 98.38 115 LEU A CA 1
ATOM 953 C C . LEU A 1 115 ? 10.040 -8.319 -4.126 1.00 98.38 115 LEU A C 1
ATOM 955 O O . LEU A 1 115 ? 10.314 -8.643 -5.277 1.00 98.38 115 LEU A O 1
ATOM 959 N N . ILE A 1 116 ? 9.596 -7.097 -3.816 1.00 98.44 116 ILE A N 1
ATOM 960 C CA . ILE A 1 116 ? 9.364 -6.030 -4.804 1.00 98.44 116 ILE A CA 1
ATOM 961 C C . ILE A 1 116 ? 10.638 -5.734 -5.600 1.00 98.44 116 ILE A C 1
ATOM 963 O O . ILE A 1 116 ? 10.590 -5.611 -6.824 1.00 98.44 116 ILE A O 1
ATOM 967 N N . ASN A 1 117 ? 11.789 -5.662 -4.930 1.00 98.31 117 ASN A N 1
ATOM 968 C CA . ASN A 1 117 ? 13.066 -5.390 -5.579 1.00 98.31 117 ASN A CA 1
ATOM 969 C C . ASN A 1 117 ? 13.442 -6.473 -6.601 1.00 98.31 117 ASN A C 1
ATOM 971 O O . ASN A 1 117 ? 13.929 -6.147 -7.684 1.00 98.31 117 ASN A O 1
ATOM 975 N N . GLY A 1 118 ? 13.159 -7.742 -6.292 1.00 98.06 118 GLY A N 1
ATOM 976 C CA . GLY A 1 118 ? 13.381 -8.874 -7.197 1.00 98.06 118 GLY A CA 1
ATOM 977 C C . GLY A 1 118 ? 12.459 -8.908 -8.422 1.00 98.06 118 GLY A C 1
ATOM 978 O O . GLY A 1 118 ? 12.693 -9.698 -9.333 1.00 98.06 118 GLY A O 1
ATOM 979 N N . LEU A 1 119 ? 11.429 -8.058 -8.476 1.00 97.88 119 LEU A N 1
ATOM 980 C CA . LEU A 1 119 ? 10.452 -8.016 -9.569 1.00 97.88 119 LEU A CA 1
ATOM 981 C C . LEU A 1 119 ? 10.745 -6.936 -10.615 1.00 97.88 119 LEU A C 1
ATOM 983 O O . LEU A 1 119 ? 9.955 -6.755 -11.548 1.00 97.88 119 LEU A O 1
ATOM 987 N N . TYR A 1 120 ? 11.866 -6.221 -10.496 1.00 96.44 120 TYR A N 1
ATOM 988 C CA . TYR A 1 120 ? 12.268 -5.232 -11.491 1.00 96.44 120 TYR A CA 1
ATOM 989 C C . TYR A 1 120 ? 12.442 -5.880 -12.871 1.00 96.44 120 TYR A C 1
ATOM 991 O O . TYR A 1 120 ? 13.111 -6.898 -13.015 1.00 96.44 120 TYR A O 1
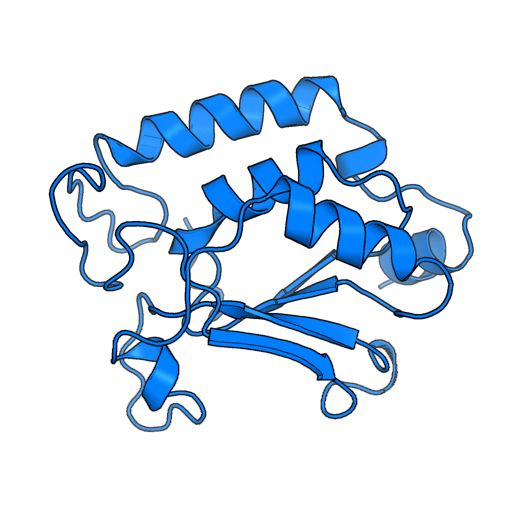ATOM 999 N N . GLY A 1 121 ? 11.806 -5.303 -13.892 1.00 94.19 121 GLY A N 1
ATOM 1000 C CA . GLY A 1 121 ? 11.775 -5.869 -15.246 1.00 94.19 121 GLY A CA 1
ATOM 1001 C C . GLY A 1 121 ? 10.789 -7.030 -15.443 1.00 94.19 121 GLY A C 1
ATOM 1002 O O . GLY A 1 121 ? 10.474 -7.345 -16.586 1.00 94.19 121 GLY A O 1
ATOM 1003 N N . VAL A 1 122 ? 10.240 -7.609 -14.367 1.00 97.00 122 VAL A N 1
ATOM 1004 C CA . VAL A 1 122 ? 9.250 -8.700 -14.416 1.00 97.00 122 VAL A CA 1
ATOM 1005 C C . VAL A 1 122 ? 7.833 -8.156 -14.239 1.00 97.00 122 VAL A C 1
ATOM 1007 O O . VAL A 1 122 ? 6.999 -8.292 -15.132 1.00 97.00 122 VAL A O 1
ATOM 1010 N N . ALA A 1 123 ? 7.557 -7.500 -13.109 1.00 97.75 123 ALA A N 1
ATOM 1011 C CA . ALA A 1 123 ? 6.260 -6.880 -12.855 1.00 97.75 123 ALA A CA 1
ATOM 1012 C C . ALA A 1 123 ? 6.148 -5.549 -13.608 1.00 97.75 123 ALA A C 1
ATOM 1014 O O . ALA A 1 123 ? 7.089 -4.746 -13.634 1.00 97.75 123 ALA A O 1
ATOM 1015 N N . LYS A 1 124 ? 4.977 -5.266 -14.185 1.00 97.56 124 LYS A N 1
ATOM 1016 C CA . LYS A 1 124 ? 4.669 -3.933 -14.714 1.00 97.56 124 LYS A CA 1
ATOM 1017 C C . LYS A 1 124 ? 4.479 -2.909 -13.607 1.00 97.56 124 LYS A C 1
ATOM 1019 O O . LYS A 1 124 ? 4.833 -1.749 -13.780 1.00 97.56 124 LYS A O 1
ATOM 1024 N N . ASN A 1 125 ? 3.945 -3.324 -12.470 1.00 98.19 125 ASN A N 1
ATOM 1025 C CA . ASN A 1 125 ? 3.712 -2.447 -11.336 1.00 98.19 125 ASN A CA 1
ATOM 1026 C C . ASN A 1 125 ? 3.589 -3.240 -10.038 1.00 98.19 125 ASN A C 1
ATOM 1028 O O . ASN A 1 125 ? 3.420 -4.461 -10.072 1.00 98.19 125 ASN A O 1
ATOM 1032 N N . ILE A 1 126 ? 3.649 -2.512 -8.927 1.00 98.56 126 ILE A N 1
ATOM 1033 C CA . ILE A 1 126 ? 3.201 -2.983 -7.622 1.00 98.56 126 ILE A CA 1
ATOM 1034 C C . ILE A 1 126 ? 1.826 -2.374 -7.357 1.00 98.56 126 ILE A C 1
ATOM 1036 O O . ILE A 1 126 ? 1.691 -1.151 -7.387 1.00 98.56 126 ILE A O 1
ATOM 1040 N N . ASN A 1 127 ? 0.825 -3.211 -7.114 1.00 98.38 127 ASN A N 1
ATOM 1041 C CA . ASN A 1 127 ? -0.550 -2.803 -6.861 1.00 98.38 127 ASN A CA 1
ATOM 1042 C C . ASN A 1 127 ? -0.906 -3.025 -5.391 1.00 98.38 127 ASN A C 1
ATOM 1044 O O . ASN A 1 127 ? -0.961 -4.160 -4.906 1.00 98.38 127 ASN A O 1
ATOM 1048 N N . TRP A 1 128 ? -1.108 -1.919 -4.683 1.00 98.25 128 TRP A N 1
ATOM 1049 C CA . TRP A 1 128 ? -1.523 -1.902 -3.289 1.00 98.25 128 TRP A CA 1
ATOM 1050 C C . TRP A 1 128 ? -3.046 -1.944 -3.236 1.00 98.25 128 TRP A C 1
ATOM 1052 O O . TRP A 1 128 ? -3.710 -0.981 -3.623 1.00 98.25 128 TRP A O 1
ATOM 1062 N N . VAL A 1 129 ? -3.588 -3.067 -2.770 1.00 96.19 129 VAL A N 1
ATOM 1063 C CA . VAL A 1 129 ? -5.025 -3.356 -2.788 1.00 96.19 129 VAL A CA 1
ATOM 1064 C C . VAL A 1 129 ? -5.429 -4.151 -1.545 1.00 96.19 129 VAL A C 1
ATOM 1066 O O . VAL A 1 129 ? -4.615 -4.465 -0.684 1.00 96.19 129 VAL A O 1
ATOM 1069 N N . GLY A 1 130 ? -6.696 -4.537 -1.472 1.00 83.94 130 GLY A N 1
ATOM 1070 C CA . GLY A 1 130 ? -7.227 -5.481 -0.497 1.00 83.94 130 GLY A CA 1
ATOM 1071 C C . GLY A 1 130 ? -7.884 -4.762 0.660 1.00 83.94 130 GLY A C 1
ATOM 1072 O O . GLY A 1 130 ? -7.336 -3.795 1.184 1.00 83.94 130 GLY A O 1
ATOM 1073 N N . GLY A 1 131 ? -9.100 -5.221 0.975 1.00 89.94 131 GLY A N 1
ATOM 1074 C CA . GLY A 1 131 ? -10.071 -4.470 1.752 1.00 89.94 131 GLY A CA 1
ATOM 1075 C C . GLY A 1 131 ? -10.126 -3.016 1.293 1.00 89.94 131 GLY A C 1
ATOM 1076 O O . GLY A 1 131 ? -10.812 -2.703 0.323 1.00 89.94 131 GLY A O 1
ATOM 1077 N N . GLU A 1 132 ? -9.388 -2.148 1.978 1.00 95.00 132 GLU A N 1
ATOM 1078 C CA . GLU A 1 132 ? -8.970 -0.858 1.437 1.00 95.00 132 GLU A CA 1
ATOM 1079 C C . GLU A 1 132 ? -7.512 -0.526 1.868 1.00 95.00 132 GLU A C 1
ATOM 1081 O O . GLU A 1 132 ? -7.142 -0.771 3.023 1.00 95.00 132 GLU A O 1
ATOM 1086 N N . PRO A 1 133 ? -6.645 -0.011 0.966 1.00 96.56 133 PRO A N 1
ATOM 1087 C CA . PRO A 1 133 ? -5.222 0.200 1.262 1.00 96.56 133 PRO A CA 1
ATOM 1088 C C . PRO A 1 133 ? -4.923 1.399 2.182 1.00 96.56 133 PRO A C 1
ATOM 1090 O O . PRO A 1 133 ? -3.860 1.424 2.805 1.00 96.56 133 PRO A O 1
ATOM 1093 N N . THR A 1 134 ? -5.820 2.376 2.339 1.00 95.62 134 THR A N 1
ATOM 1094 C CA . THR A 1 134 ? -5.572 3.606 3.121 1.00 95.62 134 THR A CA 1
ATOM 1095 C C . THR A 1 134 ? -5.295 3.353 4.611 1.00 95.62 134 THR A C 1
ATOM 1097 O O . THR A 1 134 ? -4.304 3.883 5.121 1.00 95.62 134 THR A O 1
ATOM 1100 N N . PRO A 1 135 ? -6.028 2.480 5.334 1.00 95.00 135 PRO A N 1
ATOM 1101 C CA . PRO A 1 135 ? -5.648 2.023 6.668 1.00 95.00 135 PRO A CA 1
ATOM 1102 C C . PRO A 1 135 ? -4.245 1.409 6.753 1.00 95.00 135 PRO A C 1
ATOM 1104 O O . PRO A 1 135 ? -3.674 1.344 7.842 1.00 95.00 135 PRO A O 1
ATOM 1107 N N . ASN A 1 136 ? -3.680 0.949 5.638 1.00 96.44 136 ASN A N 1
ATOM 1108 C CA . ASN A 1 136 ? -2.368 0.312 5.575 1.00 96.44 136 ASN A CA 1
ATOM 1109 C C . ASN A 1 136 ? -1.258 1.270 5.106 1.00 96.44 136 ASN A C 1
ATOM 1111 O O . ASN A 1 136 ? -0.102 0.856 5.031 1.00 9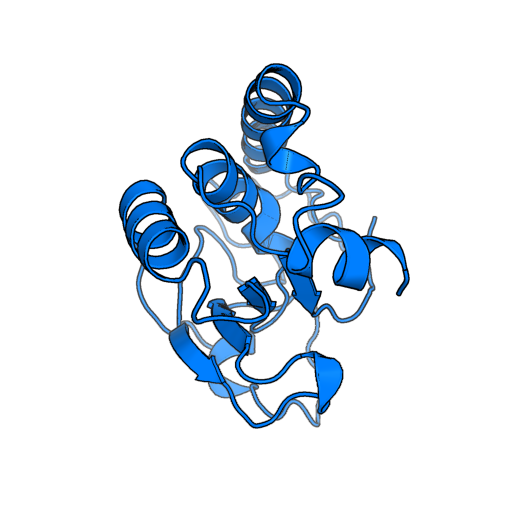6.44 136 ASN A O 1
ATOM 1115 N N . LEU A 1 137 ? -1.565 2.552 4.859 1.00 96.06 137 LEU A N 1
ATOM 1116 C CA . LEU A 1 137 ? -0.609 3.555 4.374 1.00 96.06 137 LEU A CA 1
ATOM 1117 C C . LEU A 1 137 ? 0.716 3.592 5.163 1.00 96.06 137 LEU A C 1
ATOM 1119 O O . LEU A 1 137 ? 1.761 3.572 4.513 1.00 96.06 137 LEU A O 1
ATOM 1123 N N . PRO A 1 138 ? 0.737 3.585 6.514 1.00 96.44 138 PRO A N 1
ATOM 1124 C CA . PRO A 1 138 ? 2.005 3.663 7.246 1.00 96.44 138 PRO A CA 1
ATOM 1125 C C . PRO A 1 138 ? 2.903 2.439 7.000 1.00 96.44 138 PRO A C 1
ATOM 1127 O O . PRO A 1 138 ? 4.110 2.577 6.838 1.00 96.44 138 PRO A O 1
ATOM 1130 N N . TYR A 1 139 ? 2.305 1.252 6.855 1.00 97.94 139 TYR A N 1
ATOM 1131 C CA . TYR A 1 139 ? 3.028 0.036 6.477 1.00 97.94 139 TYR A CA 1
ATOM 1132 C C . TYR A 1 139 ? 3.543 0.100 5.032 1.00 97.94 139 TYR A C 1
ATOM 1134 O O . TYR A 1 139 ? 4.677 -0.279 4.760 1.00 97.94 139 TYR A O 1
ATOM 1142 N N . ILE A 1 140 ? 2.735 0.601 4.094 1.00 97.88 140 ILE A N 1
ATOM 1143 C CA . ILE A 1 140 ? 3.131 0.723 2.683 1.00 97.88 140 ILE A CA 1
ATOM 1144 C C . ILE A 1 140 ? 4.302 1.703 2.531 1.00 97.88 140 ILE A C 1
ATOM 1146 O O . ILE A 1 140 ? 5.253 1.412 1.809 1.00 97.88 140 ILE A O 1
ATOM 1150 N N . LEU A 1 141 ? 4.276 2.838 3.236 1.00 97.31 141 LEU A N 1
ATOM 1151 C CA . LEU A 1 141 ? 5.389 3.793 3.251 1.00 97.31 141 LEU A CA 1
ATOM 1152 C C . LEU A 1 141 ? 6.672 3.160 3.799 1.00 97.31 141 LEU A C 1
ATOM 1154 O O . LEU A 1 141 ? 7.736 3.339 3.206 1.00 97.31 141 LEU A O 1
ATOM 1158 N N . GLU A 1 142 ? 6.556 2.371 4.866 1.00 98.06 142 GLU A N 1
ATOM 1159 C CA . GLU A 1 142 ? 7.674 1.631 5.452 1.00 98.06 142 GLU A CA 1
ATOM 1160 C C . GLU A 1 142 ? 8.282 0.629 4.457 1.00 98.06 142 GLU A C 1
ATOM 1162 O O . GLU A 1 142 ? 9.501 0.543 4.313 1.00 98.06 142 GLU A O 1
ATOM 1167 N N . VAL A 1 143 ? 7.451 -0.076 3.682 1.00 98.38 143 VAL A N 1
ATOM 1168 C CA . VAL A 1 143 ? 7.933 -0.943 2.594 1.00 98.38 143 VAL A CA 1
ATOM 1169 C C . VAL A 1 143 ? 8.660 -0.127 1.522 1.00 98.38 143 VAL A C 1
ATOM 1171 O O . VAL A 1 143 ? 9.755 -0.497 1.092 1.00 98.38 143 VAL A O 1
ATOM 1174 N N . LEU A 1 144 ? 8.074 0.990 1.078 1.00 97.62 144 LEU A N 1
ATOM 1175 C CA . LEU A 1 144 ? 8.643 1.832 0.020 1.00 97.62 144 LEU A CA 1
ATOM 1176 C 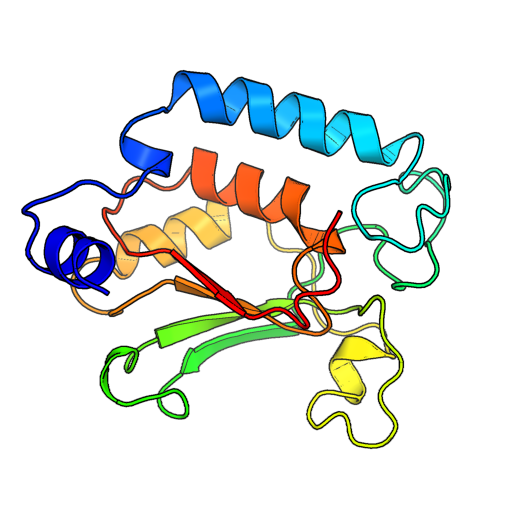C . LEU A 1 144 ? 9.978 2.468 0.417 1.00 97.62 144 LEU A C 1
ATOM 1178 O O . LEU A 1 144 ? 10.843 2.636 -0.446 1.00 97.62 144 LEU A O 1
ATOM 1182 N N . ARG A 1 145 ? 10.176 2.767 1.706 1.00 96.50 145 ARG A N 1
ATOM 1183 C CA . ARG A 1 145 ? 11.461 3.215 2.259 1.00 96.50 145 ARG A CA 1
ATOM 1184 C C . ARG A 1 145 ? 12.589 2.228 1.957 1.00 96.50 145 ARG A C 1
ATOM 1186 O O . ARG A 1 145 ? 13.688 2.636 1.588 1.00 96.50 145 ARG A O 1
ATOM 1193 N N . HIS A 1 146 ? 12.289 0.934 2.042 1.00 97.19 146 HIS A N 1
ATOM 1194 C CA . HIS A 1 146 ? 13.237 -0.161 1.816 1.00 97.19 146 HIS A CA 1
ATOM 1195 C C . HIS A 1 146 ? 13.322 -0.616 0.345 1.00 97.19 146 HIS A C 1
ATOM 1197 O O . HIS A 1 146 ? 14.196 -1.403 -0.030 1.00 97.19 146 HIS A O 1
ATOM 1203 N N . CYS A 1 147 ? 12.428 -0.131 -0.522 1.00 96.75 147 CYS A N 1
ATOM 1204 C CA . CYS A 1 147 ? 12.422 -0.462 -1.948 1.00 96.75 147 CYS A CA 1
ATOM 1205 C C . CYS A 1 147 ? 13.485 0.334 -2.715 1.00 96.75 147 CYS A C 1
ATOM 1207 O O . CYS A 1 147 ? 13.627 1.533 -2.521 1.00 96.75 147 CYS A O 1
ATOM 1209 N N . ASN A 1 148 ? 14.181 -0.301 -3.654 1.00 95.69 148 ASN A N 1
ATOM 1210 C CA . ASN A 1 148 ? 15.203 0.313 -4.513 1.00 95.69 148 ASN A CA 1
ATOM 1211 C C . ASN A 1 148 ? 14.937 0.106 -6.012 1.00 95.69 148 ASN A C 1
ATOM 1213 O O . ASN A 1 148 ? 15.499 0.821 -6.839 1.00 95.69 148 ASN A O 1
ATOM 1217 N N . ALA A 1 149 ? 14.086 -0.854 -6.379 1.00 96.19 149 ALA A N 1
ATOM 1218 C CA . ALA A 1 149 ? 13.707 -1.081 -7.770 1.00 96.19 149 ALA A CA 1
ATOM 1219 C C . ALA A 1 149 ? 12.860 0.073 -8.311 1.00 96.19 149 ALA A C 1
ATOM 1221 O O . ALA A 1 149 ? 12.021 0.592 -7.589 1.00 96.19 149 ALA A O 1
ATOM 1222 N N . ASN A 1 150 ? 13.034 0.462 -9.577 1.00 97.06 150 ASN A N 1
ATOM 1223 C CA . ASN A 1 150 ? 12.251 1.533 -10.203 1.00 97.06 150 ASN A CA 1
ATOM 1224 C C . ASN A 1 150 ? 10.952 0.989 -10.817 1.00 97.06 150 ASN A C 1
ATOM 1226 O O . ASN A 1 150 ? 10.854 0.822 -12.030 1.00 97.06 150 ASN A O 1
ATOM 1230 N N . ILE A 1 151 ? 9.972 0.656 -9.974 1.00 97.38 151 ILE A N 1
ATOM 1231 C CA . ILE A 1 151 ? 8.707 0.042 -10.404 1.00 97.38 151 ILE A CA 1
ATOM 1232 C C . ILE A 1 151 ? 7.548 1.012 -10.128 1.00 97.38 151 ILE A C 1
ATOM 1234 O O . ILE A 1 151 ? 7.471 1.566 -9.026 1.00 97.38 151 ILE A O 1
ATOM 1238 N N . PRO A 1 152 ? 6.625 1.227 -11.086 1.00 97.25 152 PRO A N 1
ATOM 1239 C CA . PRO A 1 152 ? 5.414 2.001 -10.839 1.00 97.25 152 PRO A CA 1
ATOM 1240 C C . PRO A 1 152 ? 4.596 1.438 -9.672 1.00 97.25 152 PRO A C 1
ATOM 1242 O O . PRO A 1 152 ? 4.450 0.225 -9.533 1.00 97.25 152 PRO A O 1
ATOM 1245 N N . GLN A 1 153 ? 4.035 2.334 -8.864 1.00 96.88 153 GLN A N 1
ATOM 1246 C CA . GLN A 1 153 ? 3.168 1.998 -7.735 1.00 96.88 153 GLN A CA 1
ATOM 1247 C C . GLN A 1 153 ? 1.727 2.359 -8.102 1.00 96.88 153 GLN A C 1
ATOM 1249 O O . GLN A 1 153 ? 1.474 3.484 -8.537 1.00 96.88 153 GLN A O 1
ATOM 1254 N N . ILE A 1 154 ? 0.805 1.418 -7.938 1.00 96.88 154 ILE A N 1
ATOM 1255 C CA . ILE A 1 154 ? -0.628 1.575 -8.189 1.00 96.88 154 ILE A CA 1
ATOM 1256 C C . ILE A 1 154 ? -1.360 1.522 -6.853 1.00 96.88 154 ILE A C 1
ATOM 1258 O O . ILE A 1 154 ? -1.078 0.674 -6.009 1.00 96.88 154 ILE A O 1
ATOM 1262 N N . TRP A 1 155 ? -2.281 2.461 -6.665 1.00 96.19 155 TRP A N 1
ATOM 1263 C CA . TRP A 1 155 ? -3.118 2.568 -5.479 1.00 96.19 155 TRP A CA 1
ATOM 1264 C C . TRP A 1 155 ? -4.552 2.198 -5.852 1.00 96.19 155 TRP A C 1
ATOM 1266 O O . TRP A 1 155 ? -5.265 3.018 -6.434 1.00 96.19 155 TRP A O 1
ATOM 1276 N N . ASN A 1 156 ? -4.958 0.961 -5.565 1.00 95.94 156 ASN A N 1
ATOM 1277 C CA . ASN A 1 156 ? -6.297 0.469 -5.880 1.00 95.94 156 ASN A CA 1
ATOM 1278 C C . ASN A 1 156 ? -7.195 0.600 -4.643 1.00 95.94 156 ASN A C 1
ATOM 1280 O O . ASN A 1 156 ? -7.142 -0.205 -3.712 1.00 95.94 156 ASN A O 1
ATOM 1284 N N . SER A 1 157 ? -7.975 1.680 -4.619 1.00 95.12 157 SER A N 1
ATOM 1285 C CA . SER A 1 157 ? -8.765 2.127 -3.473 1.00 95.12 157 SER A CA 1
ATOM 1286 C C . SER A 1 157 ? -10.205 2.421 -3.884 1.00 95.12 157 SER A C 1
ATOM 1288 O O . SER A 1 157 ? -10.491 2.714 -5.043 1.00 95.12 157 SER A O 1
ATOM 1290 N N . ASN A 1 158 ? -11.109 2.417 -2.902 1.00 93.75 158 ASN A N 1
ATOM 1291 C CA . ASN A 1 158 ? -12.468 2.933 -3.068 1.00 93.75 158 ASN A CA 1
ATOM 1292 C C . ASN A 1 158 ? -12.532 4.467 -3.226 1.00 93.75 158 ASN A C 1
ATOM 1294 O O . ASN A 1 158 ? -13.623 5.002 -3.411 1.00 93.75 158 ASN A O 1
ATOM 1298 N N . MET A 1 159 ? -11.388 5.160 -3.152 1.00 91.62 159 MET A N 1
ATOM 1299 C CA . MET A 1 159 ? -11.238 6.611 -3.314 1.00 91.62 159 MET A CA 1
ATOM 1300 C C . MET A 1 159 ? -12.033 7.455 -2.307 1.00 91.62 159 MET A C 1
ATOM 1302 O O . MET A 1 159 ? -12.223 8.654 -2.512 1.00 91.62 159 MET A O 1
ATOM 1306 N N . TYR A 1 160 ? -12.450 6.866 -1.183 1.00 87.19 160 TYR A N 1
ATOM 1307 C CA . TYR A 1 160 ? -12.992 7.607 -0.046 1.00 87.19 160 TYR A CA 1
ATOM 1308 C C . TYR A 1 160 ? -11.854 8.051 0.879 1.00 87.19 160 TYR A C 1
ATOM 1310 O O . TYR A 1 160 ? -11.643 7.510 1.970 1.00 87.19 160 TYR A O 1
ATOM 1318 N N . CYS A 1 161 ? -11.067 8.994 0.364 1.00 74.75 161 CYS A N 1
ATOM 1319 C CA . CYS A 1 161 ? -9.803 9.442 0.941 1.00 74.75 161 CYS A CA 1
ATOM 1320 C C . CYS A 1 161 ? -9.908 10.860 1.529 1.00 74.75 161 CYS A C 1
ATOM 1322 O O . CYS A 1 161 ? -10.730 11.659 1.081 1.00 74.75 161 CYS A O 1
ATOM 1324 N N . SER A 1 162 ? -9.065 11.131 2.532 1.00 60.53 162 SER A N 1
ATOM 1325 C CA . SER A 1 162 ? -8.963 12.382 3.302 1.00 60.53 162 SER A CA 1
ATOM 1326 C C . SER A 1 162 ? -8.012 13.409 2.715 1.00 60.53 162 SER A C 1
ATOM 1328 O O . SER A 1 162 ? -6.955 12.960 2.212 1.00 60.53 162 SER A O 1
#

Mean predicted aligned error: 3.14 Å